Protein AF-A0A174DM44-F1 (afdb_monomer)

Solvent-accessible surface area (backbone atoms only — not comparable to full-atom values): 9188 Å² total; per-residue (Å²): 118,64,92,57,45,60,71,36,54,70,41,64,88,67,78,79,84,57,79,91,79,57,88,74,66,79,70,46,46,100,78,51,59,75,68,50,41,41,70,56,28,92,65,52,24,28,42,78,41,72,30,92,95,49,83,59,64,46,62,36,19,33,55,88,49,52,80,79,82,50,46,27,30,78,67,33,94,75,84,43,45,45,91,57,72,28,49,25,40,34,67,45,70,67,57,52,70,77,44,87,53,41,27,36,32,78,43,95,89,69,34,34,39,36,37,54,98,94,41,75,51,75,31,48,63,88,45,91,79,54,77,61,63,61,74,57,36,47,45,54,49,34,38,62,76,76,40,53,88,73,57,116

Nearest PDB structures (foldseek):
  7agh-assembly1_B  TM=4.034E-01  e=2.617E+00  Escherichia coli K-12
  7agk-assembly2_B  TM=4.997E-01  e=6.353E+00  Escherichia coli K-12
  1b8h-assembly1_B  TM=4.743E-01  e=4.931E+00  Escherichia phage RB69
  7oq4-assembly1_A  TM=4.646E-01  e=7.683E+00  Sulfolobus acidocaldarius DSM 639

Radius of gyration: 17.3 Å; Cα contacts (8 Å, |Δi|>4): 232; chains: 1; bounding box: 50×29×42 Å

Organism: Flavonifractor plautii (NCBI:txid292800)

Structure (mmCIF, N/CA/C/O backbone):
data_AF-A0A174DM44-F1
#
_entry.id   AF-A0A174DM44-F1
#
loop_
_atom_site.group_PDB
_atom_site.id
_atom_site.type_symbol
_atom_site.label_atom_id
_atom_site.label_alt_id
_atom_site.label_comp_id
_atom_site.label_asym_id
_atom_site.label_entity_id
_atom_site.label_seq_id
_atom_site.pdbx_PDB_ins_code
_atom_site.Cartn_x
_atom_site.Cartn_y
_atom_site.Cartn_z
_atom_site.occupancy
_atom_site.B_iso_or_equiv
_atom_site.auth_seq_id
_atom_site.auth_comp_id
_atom_site.auth_asym_id
_atom_site.auth_atom_id
_atom_site.pdbx_PDB_model_num
ATOM 1 N N . MET A 1 1 ? 15.397 -17.742 -8.366 1.00 65.75 1 MET A N 1
ATOM 2 C CA . MET A 1 1 ? 15.275 -16.505 -7.558 1.00 65.75 1 MET A CA 1
ATOM 3 C C . MET A 1 1 ? 16.480 -16.406 -6.637 1.00 65.75 1 MET A C 1
ATOM 5 O O . MET A 1 1 ? 16.916 -17.445 -6.156 1.00 65.75 1 MET A O 1
ATOM 9 N N . ASN A 1 2 ? 17.035 -15.209 -6.417 1.00 70.88 2 ASN A N 1
ATOM 10 C CA . ASN A 1 2 ? 18.148 -15.035 -5.474 1.00 70.88 2 ASN A CA 1
ATOM 11 C C . ASN A 1 2 ? 17.612 -15.119 -4.024 1.00 70.88 2 ASN A C 1
ATOM 13 O O . ASN A 1 2 ? 16.597 -14.473 -3.737 1.00 70.88 2 ASN A O 1
ATOM 17 N N . PRO A 1 3 ? 18.221 -15.926 -3.129 1.00 80.12 3 PRO A N 1
ATOM 18 C CA . PRO A 1 3 ? 17.781 -16.032 -1.735 1.00 80.12 3 PRO A CA 1
ATOM 19 C C . PRO A 1 3 ? 17.922 -14.708 -0.976 1.00 80.12 3 PRO A C 1
ATOM 21 O O . PRO A 1 3 ? 17.093 -14.404 -0.119 1.00 80.12 3 PRO A O 1
ATOM 24 N N . ASP A 1 4 ? 18.922 -13.905 -1.337 1.00 84.50 4 ASP A N 1
ATOM 25 C CA . ASP A 1 4 ? 19.135 -12.566 -0.811 1.00 84.50 4 ASP A CA 1
ATOM 26 C C . ASP A 1 4 ? 18.441 -11.547 -1.721 1.00 84.50 4 ASP A C 1
ATOM 28 O O . ASP A 1 4 ? 18.841 -11.333 -2.865 1.00 84.50 4 ASP A O 1
ATOM 32 N N . TYR A 1 5 ? 17.373 -10.935 -1.211 1.00 85.81 5 TYR A N 1
ATOM 33 C CA . TYR A 1 5 ? 16.621 -9.897 -1.914 1.00 85.81 5 TYR A CA 1
ATOM 34 C C . TYR A 1 5 ? 17.419 -8.583 -2.049 1.00 85.81 5 TYR A C 1
ATOM 36 O O . TYR A 1 5 ? 17.237 -7.862 -3.030 1.00 85.81 5 TYR A O 1
ATOM 44 N N . GLN A 1 6 ? 18.334 -8.283 -1.119 1.00 86.75 6 GLN A N 1
ATOM 45 C CA . GLN A 1 6 ? 19.103 -7.033 -1.116 1.00 86.75 6 GLN A CA 1
ATOM 46 C C . GLN A 1 6 ? 20.177 -7.022 -2.202 1.00 86.75 6 GLN A C 1
ATOM 48 O O . GLN A 1 6 ? 20.379 -6.008 -2.864 1.00 86.75 6 GLN A O 1
ATOM 53 N N . LYS A 1 7 ? 20.830 -8.161 -2.445 1.00 85.56 7 LYS A N 1
ATOM 54 C CA . LYS A 1 7 ? 21.895 -8.281 -3.449 1.00 85.56 7 LYS A CA 1
ATOM 55 C C . LYS A 1 7 ? 21.489 -7.860 -4.875 1.00 85.56 7 LYS A C 1
ATOM 57 O O . LYS A 1 7 ? 22.243 -7.108 -5.487 1.00 85.56 7 LYS A O 1
ATOM 62 N N . PRO A 1 8 ? 20.368 -8.327 -5.458 1.00 86.06 8 PRO A N 1
ATOM 63 C CA . PRO A 1 8 ? 19.913 -7.822 -6.746 1.00 86.06 8 PRO A CA 1
ATOM 64 C C . PRO A 1 8 ? 19.422 -6.383 -6.637 1.00 86.06 8 PRO A C 1
ATOM 66 O O . PRO A 1 8 ? 19.779 -5.586 -7.492 1.00 86.06 8 PRO A O 1
ATOM 69 N N . LEU A 1 9 ? 18.674 -6.030 -5.585 1.00 86.50 9 LEU A N 1
ATOM 70 C CA . LEU A 1 9 ? 18.163 -4.672 -5.399 1.00 86.50 9 LEU A CA 1
ATOM 71 C C . LEU A 1 9 ? 19.278 -3.614 -5.389 1.00 86.50 9 LEU A C 1
ATOM 73 O O . LEU A 1 9 ? 19.088 -2.537 -5.943 1.00 86.50 9 LEU A O 1
ATOM 77 N N . ALA A 1 10 ? 20.435 -3.928 -4.805 1.00 85.69 10 ALA A N 1
ATOM 78 C CA . ALA A 1 10 ? 21.587 -3.034 -4.735 1.00 85.69 10 ALA A CA 1
ATOM 79 C C . ALA A 1 10 ? 22.129 -2.622 -6.112 1.00 85.69 10 ALA A C 1
ATOM 81 O O . ALA A 1 10 ? 22.723 -1.563 -6.216 1.00 85.69 10 ALA A O 1
ATOM 82 N N . LYS A 1 11 ? 21.885 -3.420 -7.161 1.00 83.19 11 LYS A N 1
ATOM 83 C CA . LYS A 1 11 ? 22.285 -3.102 -8.541 1.00 83.19 11 LYS A CA 1
ATOM 84 C C . LYS A 1 11 ? 21.327 -2.121 -9.229 1.00 83.19 11 LYS A C 1
ATOM 86 O O . LYS A 1 11 ? 21.538 -1.736 -10.379 1.00 83.19 11 LYS A O 1
ATOM 91 N N . ARG A 1 12 ? 20.196 -1.789 -8.597 1.00 82.44 12 ARG A N 1
ATOM 92 C CA . ARG A 1 12 ? 19.155 -0.974 -9.223 1.00 82.44 12 ARG A CA 1
ATOM 93 C C . ARG A 1 12 ? 19.627 0.469 -9.371 1.00 82.44 12 ARG A C 1
ATOM 95 O O . ARG A 1 12 ? 19.890 1.140 -8.382 1.00 82.44 12 ARG A O 1
ATOM 102 N N . GLY A 1 13 ? 19.619 0.958 -10.609 1.00 77.00 13 GLY A N 1
ATOM 103 C CA . GLY A 1 13 ? 20.051 2.318 -10.929 1.00 77.00 13 GLY A CA 1
ATOM 104 C C . GLY A 1 13 ? 21.565 2.463 -11.097 1.00 77.00 13 GLY A C 1
ATOM 105 O O . GLY A 1 13 ? 22.017 3.564 -11.402 1.00 77.00 13 GLY A O 1
ATOM 106 N N . ASP A 1 14 ? 22.335 1.376 -10.971 1.00 78.75 14 ASP A N 1
ATOM 107 C CA . ASP A 1 14 ? 23.770 1.393 -11.247 1.00 78.75 14 ASP A CA 1
ATOM 108 C C . ASP A 1 14 ? 24.020 1.494 -12.755 1.00 78.75 14 ASP A C 1
ATOM 110 O O . ASP A 1 14 ? 23.756 0.574 -13.538 1.00 78.75 14 ASP A O 1
ATOM 114 N N . VAL A 1 15 ? 24.559 2.638 -13.175 1.00 73.88 15 VAL A N 1
ATOM 115 C CA . VAL A 1 15 ? 24.949 2.882 -14.564 1.00 73.88 15 VAL A CA 1
ATOM 116 C C . VAL A 1 15 ? 26.414 2.493 -14.746 1.00 73.88 15 VAL A C 1
ATOM 118 O O . VAL A 1 15 ? 27.327 3.238 -14.403 1.00 73.88 15 VAL A O 1
ATOM 121 N N . CYS A 1 16 ? 26.640 1.315 -15.322 1.00 71.69 16 CYS A N 1
ATOM 122 C CA . CYS A 1 16 ? 27.958 0.881 -15.780 1.00 71.69 16 CYS A CA 1
ATOM 123 C C . CYS A 1 16 ? 28.315 1.578 -17.102 1.00 71.69 16 CYS A C 1
ATOM 125 O O . CYS A 1 16 ? 27.672 1.321 -18.125 1.00 71.69 16 CYS A O 1
ATOM 127 N N . THR A 1 17 ? 29.322 2.454 -17.076 1.00 74.12 17 THR A N 1
ATOM 128 C CA . THR A 1 17 ? 29.815 3.208 -18.245 1.00 74.12 17 THR A CA 1
ATOM 129 C C . THR A 1 17 ? 30.868 2.457 -19.061 1.00 74.12 17 THR A C 1
ATOM 131 O O . THR A 1 17 ? 31.135 2.837 -20.199 1.00 74.12 17 THR A O 1
ATOM 134 N N . ASP A 1 18 ? 31.441 1.383 -18.515 1.00 72.88 18 ASP A N 1
ATOM 135 C CA . ASP A 1 18 ? 32.404 0.524 -19.199 1.00 72.88 18 ASP A CA 1
ATOM 136 C C . ASP A 1 18 ? 31.710 -0.713 -19.789 1.00 72.88 18 ASP A C 1
ATOM 138 O O . ASP A 1 18 ? 31.338 -1.657 -19.092 1.00 72.88 18 ASP A O 1
ATOM 142 N N . CYS A 1 19 ? 31.516 -0.706 -21.107 1.00 62.91 19 CYS A N 1
ATOM 143 C CA . CYS A 1 19 ? 30.836 -1.786 -21.817 1.00 62.91 19 CYS A CA 1
ATOM 144 C C . CYS A 1 19 ? 31.618 -3.112 -21.825 1.00 62.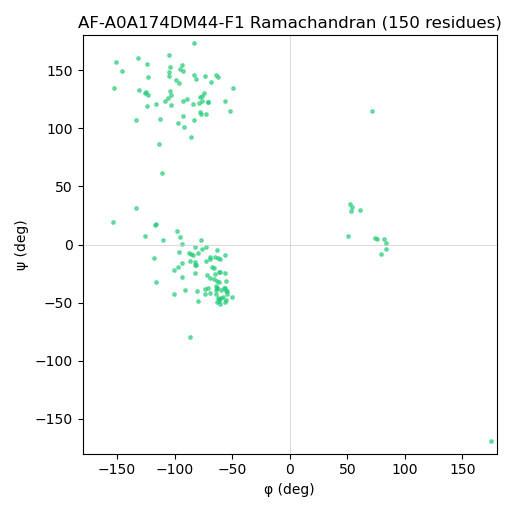91 19 CYS A C 1
ATOM 146 O O . CYS A 1 19 ? 31.001 -4.147 -22.063 1.00 62.91 19 CYS A O 1
ATOM 148 N N . ALA A 1 20 ? 32.935 -3.105 -21.580 1.00 67.38 20 ALA A N 1
ATOM 149 C CA . ALA A 1 20 ? 33.779 -4.298 -21.693 1.00 67.38 20 ALA A CA 1
ATOM 150 C C . ALA A 1 20 ? 33.726 -5.218 -20.459 1.00 67.38 20 ALA A C 1
ATOM 152 O O . ALA A 1 20 ? 34.098 -6.384 -20.553 1.00 67.38 20 ALA A O 1
ATOM 153 N N . SER A 1 21 ? 33.259 -4.718 -19.310 1.00 67.25 21 SER A N 1
ATOM 154 C CA . SER A 1 21 ? 33.246 -5.440 -18.026 1.00 67.25 21 SER A CA 1
ATOM 155 C C . SER A 1 21 ? 31.842 -5.837 -17.541 1.00 67.25 21 SER A C 1
ATOM 157 O O . SER A 1 21 ? 31.685 -6.405 -16.459 1.00 67.25 21 SER A O 1
ATOM 159 N N . CYS A 1 22 ? 30.802 -5.570 -18.337 1.00 57.56 22 CYS A N 1
ATOM 160 C CA . CYS A 1 22 ? 29.405 -5.640 -17.909 1.00 57.56 22 CYS A CA 1
ATOM 161 C C . CYS A 1 22 ? 28.628 -6.793 -18.562 1.00 57.56 22 CYS A C 1
ATOM 163 O O . CYS A 1 22 ? 27.632 -6.574 -19.246 1.00 57.56 22 CYS A O 1
ATOM 165 N N . GLU A 1 23 ? 29.064 -8.032 -18.317 1.00 55.38 23 GLU A N 1
ATOM 166 C CA . GLU A 1 23 ? 28.413 -9.222 -18.891 1.00 55.38 23 GLU A CA 1
ATOM 167 C C . GLU A 1 23 ? 27.165 -9.703 -18.113 1.00 55.38 23 GLU A C 1
ATOM 169 O O . GLU A 1 23 ? 26.353 -10.424 -18.680 1.00 55.38 23 GLU A O 1
ATOM 174 N N . ASP A 1 24 ? 26.928 -9.260 -16.864 1.00 60.88 24 ASP A N 1
ATOM 175 C CA . ASP A 1 24 ? 25.753 -9.704 -16.068 1.00 60.88 24 ASP A CA 1
ATOM 176 C C . ASP A 1 24 ? 25.276 -8.688 -14.991 1.00 60.88 24 ASP A C 1
ATOM 178 O O . ASP A 1 24 ? 24.613 -9.008 -13.997 1.00 60.88 24 ASP A O 1
ATOM 182 N N . SER A 1 25 ? 25.663 -7.414 -15.122 1.00 59.72 25 SER A N 1
ATOM 183 C CA . SER A 1 25 ? 25.511 -6.410 -14.052 1.00 59.72 25 SER A CA 1
ATOM 184 C C . SER A 1 25 ? 24.125 -5.763 -13.962 1.00 59.72 25 SER A C 1
ATOM 186 O O . SER A 1 25 ? 23.795 -5.204 -12.921 1.00 59.72 25 SER A O 1
ATOM 188 N N . ARG A 1 26 ? 23.298 -5.850 -15.013 1.00 63.34 26 ARG A N 1
ATOM 189 C CA . ARG A 1 26 ? 22.065 -5.044 -15.135 1.00 63.34 26 ARG A CA 1
ATOM 190 C C . ARG A 1 26 ? 20.772 -5.774 -14.772 1.00 63.34 26 ARG A C 1
ATOM 192 O O . ARG A 1 26 ? 19.771 -5.129 -14.477 1.00 63.34 26 ARG A O 1
ATOM 199 N N . CYS A 1 27 ? 20.754 -7.106 -14.813 1.00 69.31 27 CYS A N 1
ATOM 200 C CA . CYS A 1 27 ? 19.545 -7.866 -14.509 1.00 69.31 27 CYS A CA 1
ATOM 201 C C . CYS A 1 27 ? 19.341 -7.955 -12.986 1.00 69.31 27 CYS A C 1
ATOM 203 O O . CYS A 1 27 ? 20.173 -8.514 -12.270 1.00 69.31 27 CYS A O 1
ATOM 205 N N . LEU A 1 28 ? 18.198 -7.474 -12.482 1.00 66.81 28 LEU A N 1
ATOM 206 C CA . LEU A 1 28 ? 17.771 -7.681 -11.084 1.00 66.81 28 LEU A CA 1
ATOM 207 C C . LEU A 1 28 ? 17.301 -9.132 -10.823 1.00 66.81 28 LEU A C 1
ATOM 209 O O . LEU A 1 28 ? 16.945 -9.503 -9.702 1.00 66.81 28 LEU A O 1
ATOM 213 N N . GLY A 1 29 ? 17.307 -9.968 -11.867 1.00 63.88 29 GLY A N 1
ATOM 214 C CA . GLY A 1 29 ? 16.660 -11.270 -11.915 1.00 63.88 29 GLY A CA 1
ATOM 215 C C . GLY A 1 29 ? 15.146 -11.091 -11.980 1.00 63.88 29 GLY A C 1
ATOM 216 O O . GLY A 1 29 ? 14.545 -10.640 -11.008 1.00 63.88 29 GLY A O 1
ATOM 217 N N . CYS A 1 30 ? 14.525 -11.496 -13.092 1.00 59.38 30 CYS A N 1
ATOM 218 C CA . CYS A 1 30 ? 13.125 -11.195 -13.438 1.00 59.38 30 CYS A CA 1
ATOM 219 C C . CYS A 1 30 ? 12.064 -11.618 -12.400 1.00 59.38 30 CYS A C 1
ATOM 221 O O . CYS A 1 30 ? 10.906 -11.249 -12.533 1.00 59.38 30 CYS A O 1
ATOM 223 N N . ALA A 1 31 ? 12.440 -12.371 -11.362 1.00 64.50 31 ALA A N 1
ATOM 224 C CA . ALA A 1 31 ? 11.544 -12.823 -10.303 1.00 64.50 31 ALA A CA 1
ATOM 225 C C . ALA A 1 31 ? 12.016 -12.465 -8.875 1.00 64.50 31 ALA A C 1
ATOM 227 O O . ALA A 1 31 ? 11.429 -12.950 -7.913 1.00 64.50 31 ALA A O 1
ATOM 228 N N . THR A 1 32 ? 13.084 -11.670 -8.696 1.00 75.69 32 THR A N 1
ATOM 229 C CA . THR A 1 32 ? 13.580 -11.331 -7.342 1.00 75.69 32 THR A CA 1
ATOM 230 C C . THR A 1 32 ? 13.136 -9.950 -6.864 1.00 75.69 32 THR A C 1
ATOM 232 O O . THR A 1 32 ? 12.730 -9.815 -5.713 1.00 75.69 32 THR A O 1
ATOM 235 N N . VAL A 1 33 ? 13.178 -8.938 -7.734 1.00 84.00 33 VAL A N 1
ATOM 236 C CA . VAL A 1 33 ? 12.756 -7.566 -7.419 1.00 84.00 33 VAL A CA 1
ATOM 237 C C . VAL A 1 33 ? 11.884 -7.075 -8.569 1.00 84.00 33 VAL A C 1
ATOM 239 O O . VAL A 1 33 ? 12.395 -6.846 -9.658 1.00 84.00 33 VAL A O 1
ATOM 242 N N . CYS A 1 34 ? 10.570 -6.964 -8.349 1.00 88.19 34 CYS A N 1
ATOM 243 C CA . CYS A 1 34 ? 9.675 -6.341 -9.328 1.00 88.19 34 CYS A CA 1
ATOM 244 C C . CYS A 1 34 ? 9.638 -4.828 -9.102 1.00 88.19 34 CYS A C 1
ATOM 246 O O . CYS A 1 34 ? 10.323 -4.101 -9.801 1.00 88.19 34 CYS A O 1
ATOM 248 N N . GLU A 1 35 ? 8.868 -4.355 -8.115 1.00 92.31 35 GLU A N 1
ATOM 249 C CA . GLU A 1 35 ? 8.728 -2.931 -7.746 1.00 92.31 35 GLU A CA 1
ATOM 250 C C . GLU A 1 35 ? 8.412 -1.945 -8.881 1.00 92.31 35 GLU A C 1
ATOM 252 O O . GLU A 1 35 ? 8.314 -0.746 -8.628 1.00 92.31 35 GLU A O 1
ATOM 257 N N . THR A 1 36 ? 8.137 -2.424 -10.094 1.00 93.50 36 THR A N 1
ATOM 258 C CA . THR A 1 36 ? 7.895 -1.599 -11.279 1.00 93.50 36 THR A CA 1
ATOM 259 C C . THR A 1 36 ? 6.785 -0.586 -11.037 1.00 93.50 36 THR A C 1
ATOM 261 O O . THR A 1 36 ? 6.921 0.579 -11.392 1.00 93.50 36 THR A O 1
ATOM 264 N N . CYS A 1 37 ? 5.717 -0.978 -10.335 1.00 96.50 37 CYS A N 1
ATOM 265 C CA . CYS A 1 37 ? 4.607 -0.088 -9.998 1.00 96.50 37 CYS A CA 1
ATOM 266 C C . CYS A 1 37 ? 5.004 1.114 -9.126 1.00 96.50 37 CYS A C 1
ATOM 268 O O . CYS A 1 37 ? 4.296 2.119 -9.149 1.00 96.50 37 CYS A O 1
ATOM 270 N N . THR A 1 38 ? 6.102 1.011 -8.370 1.00 96.25 38 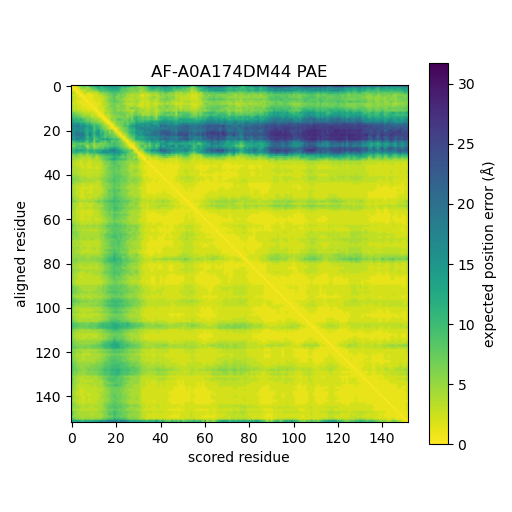THR A N 1
ATOM 271 C CA . THR A 1 38 ? 6.668 2.100 -7.553 1.00 96.25 38 THR A CA 1
ATOM 272 C C . THR A 1 38 ? 7.543 3.045 -8.378 1.00 96.25 38 THR A C 1
ATOM 274 O O . THR A 1 38 ? 7.683 4.213 -8.033 1.00 96.25 38 THR A O 1
ATOM 277 N N . GLU A 1 39 ? 8.087 2.560 -9.495 1.00 93.88 39 GLU A N 1
ATOM 278 C CA . GLU A 1 39 ? 9.004 3.305 -10.363 1.00 93.88 39 GLU A CA 1
ATOM 279 C C . GLU A 1 39 ? 8.259 4.060 -11.466 1.00 93.88 39 GLU A C 1
ATOM 281 O O . GLU A 1 39 ? 8.588 5.200 -11.774 1.00 93.88 39 GLU A O 1
ATOM 286 N N . VAL A 1 40 ? 7.217 3.448 -12.034 1.00 96.50 40 VAL A N 1
ATOM 287 C CA . VAL A 1 40 ? 6.436 4.037 -13.137 1.00 96.50 40 VAL A CA 1
ATOM 288 C C . VAL A 1 40 ? 5.320 4.971 -12.663 1.00 96.50 40 VAL A C 1
ATOM 290 O O . VAL A 1 40 ? 4.650 5.599 -13.485 1.00 96.50 40 VAL A O 1
ATOM 293 N N . CYS A 1 41 ? 5.059 5.028 -11.352 1.00 97.81 41 CYS A N 1
ATOM 294 C CA . CYS A 1 41 ? 3.994 5.855 -10.800 1.00 97.81 41 CYS A CA 1
ATOM 295 C C . CYS A 1 41 ? 4.436 7.327 -10.745 1.00 97.81 41 CYS A C 1
ATOM 297 O O . CYS A 1 41 ? 5.302 7.661 -9.933 1.00 97.81 41 CYS A O 1
ATOM 299 N N . PRO A 1 42 ? 3.813 8.229 -11.528 1.00 97.38 42 PRO A N 1
ATOM 300 C CA . PRO A 1 42 ? 4.214 9.635 -11.557 1.00 97.38 42 PRO A CA 1
ATOM 301 C C . PRO A 1 42 ? 3.957 10.343 -10.220 1.00 97.38 42 PRO A C 1
ATOM 303 O O . PRO A 1 42 ? 4.721 11.224 -9.837 1.00 97.38 42 PRO A O 1
ATOM 306 N N . ASN A 1 43 ? 2.937 9.908 -9.475 1.00 97.31 43 ASN A N 1
ATOM 307 C CA . ASN A 1 43 ? 2.568 10.491 -8.185 1.00 97.31 43 ASN A CA 1
ATOM 308 C C . ASN A 1 43 ? 3.213 9.777 -6.987 1.00 97.31 43 ASN A C 1
ATOM 310 O O . ASN A 1 43 ? 2.935 10.136 -5.850 1.00 97.31 43 ASN A O 1
ATOM 314 N N . ARG A 1 44 ? 4.035 8.738 -7.215 1.00 96.75 44 ARG A N 1
ATOM 315 C CA . ARG A 1 44 ? 4.605 7.879 -6.156 1.00 96.75 44 ARG A CA 1
ATOM 316 C C . ARG A 1 44 ? 3.558 7.265 -5.206 1.00 96.75 44 ARG A C 1
ATOM 318 O O . ARG A 1 44 ? 3.849 7.008 -4.045 1.00 96.75 44 ARG A O 1
ATOM 325 N N . ALA A 1 45 ? 2.363 6.975 -5.719 1.00 98.19 45 ALA A N 1
ATOM 326 C CA . ALA A 1 45 ? 1.257 6.380 -4.967 1.00 98.19 45 ALA A CA 1
ATOM 327 C C . ALA A 1 45 ? 1.450 4.888 -4.635 1.00 98.19 45 ALA A C 1
ATOM 329 O O . ALA A 1 45 ? 0.723 4.349 -3.814 1.00 98.19 45 ALA A O 1
ATOM 330 N N . ASN A 1 46 ? 2.404 4.187 -5.258 1.00 98.38 46 ASN A N 1
ATOM 331 C CA . ASN A 1 46 ? 2.789 2.837 -4.836 1.00 98.38 46 ASN A CA 1
ATOM 332 C C . ASN A 1 46 ? 4.138 2.904 -4.124 1.00 98.38 46 ASN A C 1
ATOM 334 O O . ASN A 1 46 ? 5.111 3.383 -4.710 1.00 98.38 46 ASN A O 1
ATOM 338 N N . VAL A 1 47 ? 4.216 2.377 -2.904 1.00 98.12 47 VAL A N 1
ATOM 339 C CA . VAL A 1 47 ? 5.400 2.515 -2.047 1.00 98.12 47 VAL A CA 1
ATOM 340 C C . VAL A 1 47 ? 5.897 1.150 -1.587 1.00 98.12 47 VAL A C 1
ATOM 342 O O . VAL A 1 47 ? 5.126 0.333 -1.090 1.00 98.12 47 VAL A O 1
ATOM 345 N N . ALA A 1 48 ? 7.202 0.910 -1.740 1.00 97.62 48 ALA A N 1
ATOM 346 C CA . ALA A 1 48 ? 7.876 -0.272 -1.212 1.00 97.62 48 ALA A CA 1
ATOM 347 C C . ALA A 1 48 ? 8.248 -0.066 0.269 1.00 97.62 48 ALA A C 1
ATOM 349 O O . ALA A 1 48 ? 9.191 0.658 0.597 1.00 97.62 48 ALA A O 1
ATOM 350 N N . VAL A 1 49 ? 7.519 -0.738 1.152 1.00 97.94 49 VAL A N 1
ATOM 351 C CA . VAL A 1 49 ? 7.653 -0.709 2.609 1.00 97.94 49 VAL A CA 1
ATOM 352 C C . VAL A 1 49 ? 8.570 -1.839 3.066 1.00 97.94 49 VAL A C 1
ATOM 354 O O . VAL A 1 49 ? 8.325 -3.020 2.794 1.00 97.94 49 VAL A O 1
ATOM 357 N N . TRP A 1 50 ? 9.639 -1.494 3.779 1.00 97.12 50 TRP A N 1
ATOM 358 C CA . TRP A 1 50 ? 10.422 -2.483 4.508 1.00 97.12 50 TRP A CA 1
ATOM 359 C C . TRP A 1 50 ? 9.680 -2.882 5.781 1.00 97.12 50 TRP A C 1
ATOM 361 O O . TRP A 1 50 ? 9.340 -2.034 6.600 1.00 97.12 50 TRP A O 1
ATOM 371 N N . VAL A 1 51 ? 9.431 -4.182 5.934 1.00 97.06 51 VAL A N 1
ATOM 372 C CA . VAL A 1 51 ? 8.771 -4.745 7.112 1.00 97.06 51 VAL A CA 1
ATOM 373 C C . VAL A 1 51 ? 9.771 -5.661 7.813 1.00 97.06 51 VAL A C 1
ATOM 375 O O . VAL A 1 51 ? 10.235 -6.623 7.184 1.00 97.06 51 VAL A O 1
ATOM 378 N N . PRO A 1 52 ? 10.113 -5.408 9.092 1.00 93.12 52 PRO A N 1
ATOM 379 C CA .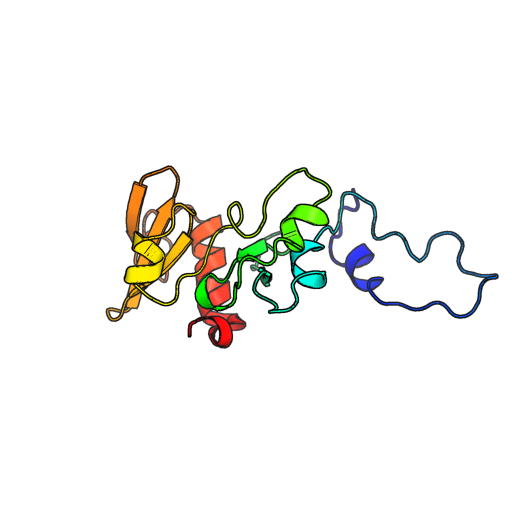 PRO A 1 52 ? 11.011 -6.274 9.843 1.00 93.12 52 PRO A CA 1
ATOM 380 C C . PRO A 1 52 ? 10.580 -7.735 9.729 1.00 93.12 52 PRO A C 1
ATOM 382 O O . PRO A 1 52 ? 9.399 -8.039 9.877 1.00 93.12 52 PRO A O 1
ATOM 385 N N . GLY A 1 53 ? 11.525 -8.644 9.480 1.00 91.50 53 GLY A N 1
ATOM 386 C CA . GLY A 1 53 ? 11.286 -10.089 9.378 1.00 91.50 53 GLY A CA 1
ATOM 387 C C . GLY A 1 53 ? 10.584 -10.573 8.103 1.00 91.50 53 GLY A C 1
ATOM 388 O O . GLY A 1 53 ? 10.307 -11.765 7.998 1.00 91.50 53 GLY A O 1
ATOM 389 N N . MET A 1 54 ? 10.332 -9.700 7.123 1.00 92.25 54 MET A N 1
ATOM 390 C CA . MET A 1 54 ? 9.929 -10.116 5.778 1.00 92.25 54 MET A CA 1
ATOM 391 C C . MET A 1 54 ? 11.136 -10.181 4.840 1.00 92.25 54 MET A C 1
ATOM 393 O O . MET A 1 54 ? 11.998 -9.305 4.850 1.00 92.25 54 MET A O 1
ATOM 397 N N . ARG A 1 55 ? 11.185 -11.218 3.992 1.00 89.62 55 ARG A N 1
ATOM 398 C CA . ARG A 1 55 ? 12.290 -11.417 3.032 1.00 89.62 55 ARG A CA 1
ATOM 399 C C . ARG A 1 55 ? 12.386 -10.291 1.999 1.00 89.62 55 ARG A C 1
ATOM 401 O O . ARG A 1 55 ? 13.480 -9.925 1.589 1.00 89.62 55 ARG A O 1
ATOM 408 N N . GLN A 1 56 ? 11.240 -9.789 1.551 1.00 91.50 56 GLN A N 1
ATOM 409 C CA . GLN A 1 56 ? 11.118 -8.752 0.529 1.00 91.50 56 GLN A CA 1
ATOM 410 C C . GLN A 1 56 ? 10.317 -7.578 1.081 1.00 91.50 56 GLN A C 1
ATOM 412 O O . GLN A 1 56 ? 9.500 -7.754 1.990 1.00 91.50 56 GLN A O 1
ATOM 417 N N . ARG A 1 57 ? 10.526 -6.390 0.511 1.00 94.75 57 ARG A N 1
ATOM 418 C CA . ARG A 1 57 ? 9.655 -5.245 0.786 1.00 94.75 57 ARG A CA 1
ATOM 419 C C . ARG A 1 57 ? 8.236 -5.545 0.314 1.00 94.75 57 ARG A C 1
ATOM 421 O O . ARG A 1 57 ? 8.042 -6.220 -0.698 1.00 94.75 57 ARG A O 1
ATOM 428 N N . GLN A 1 58 ? 7.263 -5.057 1.066 1.00 96.38 58 GLN A N 1
ATOM 429 C CA . GLN A 1 58 ? 5.855 -5.131 0.696 1.00 96.38 58 GLN A CA 1
ATOM 430 C C . GLN A 1 58 ? 5.474 -3.863 -0.051 1.00 96.38 58 GLN A C 1
ATOM 432 O O . GLN A 1 58 ? 6.049 -2.811 0.198 1.00 96.38 58 GLN A O 1
ATOM 437 N N . ILE A 1 59 ? 4.526 -3.950 -0.975 1.00 97.50 59 ILE A N 1
ATOM 438 C CA . ILE A 1 59 ? 4.073 -2.780 -1.725 1.00 97.50 59 ILE A CA 1
ATOM 439 C C . ILE A 1 59 ? 2.681 -2.421 -1.237 1.00 97.50 59 ILE A C 1
ATOM 441 O O . ILE A 1 59 ? 1.783 -3.260 -1.323 1.00 97.50 59 ILE A O 1
ATOM 445 N N . ILE A 1 60 ? 2.524 -1.185 -0.774 1.00 98.44 60 ILE A N 1
ATOM 446 C CA . ILE A 1 60 ? 1.214 -0.591 -0.510 1.00 98.44 60 ILE A CA 1
ATOM 447 C C . ILE A 1 60 ? 0.855 0.395 -1.615 1.00 98.44 60 ILE A C 1
ATOM 449 O O . ILE A 1 60 ? 1.740 0.980 -2.249 1.00 98.44 60 ILE A O 1
ATOM 453 N N . HIS A 1 61 ? -0.441 0.572 -1.818 1.00 98.75 61 HIS A N 1
ATOM 454 C CA . HIS A 1 61 ? -1.006 1.666 -2.592 1.00 98.75 61 HIS A CA 1
ATOM 455 C C . HIS A 1 61 ? -1.485 2.769 -1.639 1.00 98.75 61 HIS A C 1
ATOM 457 O O . HIS A 1 61 ? -2.006 2.446 -0.580 1.00 98.75 61 HIS A O 1
ATOM 463 N N . VAL A 1 62 ? -1.308 4.044 -1.973 1.00 98.62 62 VAL A N 1
ATOM 464 C CA . VAL A 1 62 ? -1.838 5.185 -1.213 1.00 98.62 62 VAL A CA 1
ATOM 465 C C . VAL A 1 62 ? -2.887 5.864 -2.077 1.00 98.62 62 VAL A C 1
ATOM 467 O O . VAL A 1 62 ? -2.546 6.499 -3.078 1.00 98.62 62 VAL A O 1
ATOM 470 N N . ASP A 1 63 ? -4.149 5.695 -1.694 1.00 98.31 63 ASP A N 1
ATOM 471 C CA . ASP A 1 63 ? -5.308 6.057 -2.515 1.00 98.31 63 ASP A CA 1
ATOM 472 C C . ASP A 1 63 ? -5.327 7.558 -2.835 1.00 98.31 63 ASP A C 1
ATOM 474 O O . ASP A 1 63 ? -5.279 7.947 -4.000 1.00 98.31 63 ASP A O 1
ATOM 478 N N . GLY A 1 64 ? -5.195 8.402 -1.806 1.00 97.00 64 GLY A N 1
ATOM 479 C CA . GLY A 1 64 ? -5.206 9.862 -1.949 1.00 97.00 64 GLY A CA 1
ATOM 480 C C . GLY A 1 64 ? -4.035 10.460 -2.746 1.00 97.00 64 GLY A C 1
ATOM 481 O O . GLY A 1 64 ? -4.068 11.635 -3.108 1.00 97.00 64 GLY A O 1
ATOM 482 N N . MET A 1 65 ? -3.001 9.671 -3.065 1.00 97.56 65 MET A N 1
ATOM 483 C CA . MET A 1 65 ? -1.914 10.084 -3.967 1.00 97.56 65 MET A CA 1
ATOM 484 C C . MET A 1 65 ? -2.165 9.655 -5.422 1.00 97.56 65 MET A C 1
ATOM 486 O O . MET A 1 65 ? -1.487 10.126 -6.343 1.00 97.56 65 MET A O 1
ATOM 490 N N . CYS A 1 66 ? -3.086 8.725 -5.666 1.00 97.94 66 CYS A N 1
ATOM 491 C CA . CYS A 1 66 ? -3.348 8.191 -6.992 1.00 97.94 66 CYS A CA 1
ATOM 492 C C . CYS A 1 66 ? -4.251 9.119 -7.811 1.00 97.94 66 CYS A C 1
ATOM 494 O O . CYS A 1 66 ? -5.194 9.708 -7.308 1.00 97.94 66 CYS A O 1
ATOM 496 N N . ASN A 1 67 ? -3.981 9.215 -9.112 1.00 96.69 67 ASN A N 1
ATOM 497 C CA . ASN A 1 67 ? -4.867 9.862 -10.085 1.00 96.69 67 ASN A CA 1
ATOM 498 C C . ASN A 1 67 ? -5.383 8.880 -11.146 1.00 96.69 67 ASN A C 1
ATOM 500 O O . ASN A 1 67 ? -5.764 9.293 -12.238 1.00 96.69 67 ASN A O 1
ATOM 504 N N . GLU A 1 68 ? -5.270 7.579 -10.871 1.00 96.50 68 GLU A N 1
ATOM 505 C CA . GLU A 1 68 ? -5.679 6.497 -11.768 1.00 96.50 68 GLU A CA 1
ATOM 506 C C . GLU A 1 68 ? -5.088 6.568 -13.191 1.00 96.50 68 GLU A C 1
ATOM 508 O O . GLU A 1 68 ? -5.652 6.031 -14.140 1.00 96.50 68 GLU A O 1
ATOM 513 N N . CYS A 1 69 ? -3.893 7.152 -13.366 1.00 97.94 69 CYS A N 1
ATOM 514 C CA . CYS A 1 69 ? -3.245 7.259 -14.685 1.00 97.94 69 CYS A CA 1
ATOM 515 C C . CYS A 1 69 ? -2.946 5.915 -15.380 1.00 97.94 69 CYS A C 1
ATOM 517 O O . CYS A 1 69 ? -2.574 5.896 -16.550 1.00 97.94 69 CYS A O 1
ATOM 519 N N . GLY A 1 70 ? -3.046 4.787 -14.671 1.00 97.25 70 GLY A N 1
ATOM 520 C CA . GLY A 1 70 ? -2.922 3.451 -15.253 1.00 97.25 70 GLY A CA 1
ATOM 521 C C . GLY A 1 70 ? -1.494 2.970 -15.526 1.00 97.25 70 GLY A C 1
ATOM 522 O O . GLY A 1 70 ? -1.323 1.781 -15.780 1.00 97.25 70 GLY A O 1
ATOM 523 N N . ASN A 1 71 ? -0.458 3.808 -15.383 1.00 98.06 71 ASN A N 1
ATOM 524 C CA . ASN A 1 71 ? 0.938 3.407 -15.637 1.00 98.06 71 ASN A CA 1
ATOM 525 C C . ASN A 1 71 ? 1.327 2.115 -14.911 1.00 98.06 71 ASN A C 1
ATOM 527 O O . ASN A 1 71 ? 1.925 1.214 -15.494 1.00 98.06 71 ASN A O 1
ATOM 531 N N . CYS A 1 72 ? 0.969 2.003 -13.631 1.00 97.75 72 CYS A N 1
ATOM 532 C CA . CYS A 1 72 ? 1.319 0.821 -12.854 1.00 97.75 72 CYS A CA 1
ATOM 533 C C . CYS A 1 72 ? 0.649 -0.464 -13.361 1.00 97.75 72 CYS A C 1
ATOM 535 O O . CYS A 1 72 ? 1.223 -1.525 -13.151 1.00 97.75 72 CYS A O 1
ATOM 537 N N . ALA A 1 73 ? -0.505 -0.381 -14.033 1.00 97.69 73 ALA A N 1
ATOM 538 C CA . ALA A 1 73 ? -1.128 -1.524 -14.696 1.00 97.69 73 ALA A CA 1
ATOM 539 C C . ALA A 1 73 ? -0.468 -1.808 -16.050 1.00 97.69 73 ALA A C 1
ATOM 541 O O . ALA A 1 73 ? -0.052 -2.933 -16.298 1.00 97.69 73 ALA A O 1
ATOM 542 N N . THR A 1 74 ? -0.284 -0.781 -16.885 1.00 97.69 74 THR A N 1
ATOM 543 C CA . THR A 1 74 ? 0.328 -0.908 -18.219 1.00 97.69 74 THR A CA 1
ATOM 544 C C . THR A 1 74 ? 1.709 -1.560 -18.180 1.00 97.69 74 THR A C 1
ATOM 546 O O . THR A 1 74 ? 2.034 -2.372 -19.040 1.00 97.69 74 THR A O 1
ATOM 549 N N . PHE A 1 75 ? 2.525 -1.217 -17.182 1.00 95.06 75 PHE A N 1
ATOM 550 C CA . PHE A 1 75 ? 3.876 -1.761 -17.029 1.00 95.06 75 PHE A CA 1
ATOM 551 C C . PHE A 1 75 ? 3.946 -2.967 -16.081 1.00 95.06 75 PHE A C 1
ATOM 553 O O . PHE A 1 75 ? 5.046 -3.418 -15.761 1.00 95.06 75 PHE A O 1
ATOM 560 N N . CYS A 1 76 ? 2.814 -3.487 -15.592 1.00 94.50 76 CYS A N 1
ATOM 561 C CA . CYS A 1 76 ? 2.837 -4.636 -14.695 1.00 94.50 76 CYS A CA 1
ATOM 562 C C . CYS A 1 76 ? 3.239 -5.906 -15.466 1.00 94.50 76 CYS A C 1
ATOM 564 O O . CYS A 1 76 ? 2.532 -6.303 -16.390 1.00 94.50 76 CYS A O 1
ATOM 566 N N . PRO A 1 77 ? 4.313 -6.614 -15.069 1.00 90.75 77 PRO A N 1
ATOM 567 C CA . PRO A 1 77 ? 4.715 -7.856 -15.733 1.00 90.75 77 PRO A CA 1
ATOM 568 C C . PRO A 1 77 ? 3.829 -9.059 -15.363 1.00 90.75 77 PRO A C 1
ATOM 570 O O . PRO A 1 77 ? 4.044 -10.153 -15.876 1.00 90.75 77 PRO A O 1
ATOM 573 N N . TYR A 1 78 ? 2.870 -8.876 -14.448 1.00 90.12 78 TYR A N 1
ATOM 574 C CA . TYR A 1 78 ? 2.022 -9.935 -13.889 1.00 90.12 78 TYR A CA 1
ATOM 575 C C . TYR A 1 78 ? 0.535 -9.772 -14.234 1.00 90.12 78 TYR A C 1
ATOM 577 O O . TYR A 1 78 ? -0.295 -10.355 -13.545 1.00 90.12 78 TYR A O 1
ATOM 585 N N . ASP A 1 79 ? 0.201 -8.959 -15.243 1.00 90.12 79 ASP A N 1
ATOM 586 C CA . ASP A 1 79 ? -1.188 -8.671 -15.651 1.00 90.12 79 ASP A CA 1
ATOM 587 C C . ASP A 1 79 ? -2.087 -8.212 -14.483 1.00 90.12 79 ASP A C 1
ATOM 589 O O . ASP A 1 79 ? -3.263 -8.546 -14.378 1.00 90.12 79 ASP A O 1
ATOM 593 N N . SER A 1 80 ? -1.497 -7.461 -13.548 1.00 93.81 80 SER A N 1
ATOM 594 C CA . SER A 1 80 ? -2.193 -6.900 -12.389 1.00 93.81 80 SER A CA 1
ATOM 595 C C . SER A 1 80 ? -2.422 -5.400 -12.573 1.00 93.81 80 SER A C 1
ATOM 597 O O . SER A 1 80 ? -1.738 -4.734 -13.351 1.00 93.81 80 SER A O 1
ATOM 599 N N . ARG A 1 81 ? -3.332 -4.835 -11.782 1.00 97.25 81 ARG A N 1
ATOM 600 C CA . ARG A 1 81 ? -3.620 -3.403 -11.667 1.00 97.25 81 ARG A CA 1
ATOM 601 C C . ARG A 1 81 ? -3.214 -2.926 -10.271 1.00 97.25 81 ARG A C 1
ATOM 603 O O . ARG A 1 81 ? -4.047 -2.891 -9.376 1.00 97.25 81 ARG A O 1
ATOM 610 N N . PRO A 1 82 ? -1.946 -2.542 -10.030 1.00 97.38 82 PRO A N 1
ATOM 611 C CA . PRO A 1 82 ? -1.461 -2.246 -8.681 1.00 97.38 82 PRO A CA 1
ATOM 612 C C . PRO A 1 82 ? -2.258 -1.188 -7.906 1.00 97.38 82 PRO A C 1
ATOM 614 O O . PRO A 1 82 ? -2.372 -1.317 -6.697 1.00 97.38 82 PRO A O 1
ATOM 617 N N . TYR A 1 83 ? -2.841 -0.197 -8.586 1.00 97.19 83 TYR A N 1
ATOM 618 C CA . TYR A 1 83 ? -3.716 0.808 -7.965 1.00 97.19 83 TYR A CA 1
ATOM 619 C C . TYR A 1 83 ? -5.074 0.259 -7.474 1.00 97.19 83 TYR A C 1
ATOM 621 O O . TYR A 1 83 ? -5.792 0.949 -6.765 1.00 97.19 83 TYR A O 1
ATOM 629 N N . GLN A 1 84 ? -5.435 -0.973 -7.840 1.00 96.88 84 GLN A N 1
ATOM 630 C CA . GLN A 1 84 ? -6.653 -1.665 -7.387 1.00 96.88 84 GLN A CA 1
ATOM 631 C C . GLN A 1 84 ? -6.340 -2.923 -6.570 1.00 96.88 84 GLN A C 1
ATOM 633 O O . GLN A 1 84 ? -7.066 -3.273 -5.646 1.00 96.88 84 GLN A O 1
ATOM 638 N N . ASP A 1 85 ? -5.237 -3.599 -6.894 1.00 96.69 85 ASP A N 1
ATOM 639 C CA . ASP A 1 8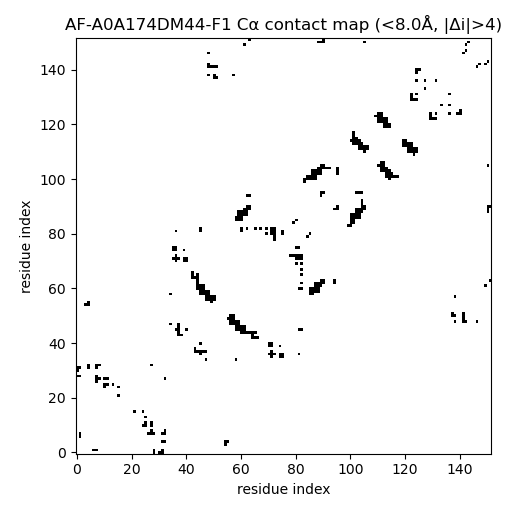5 ? -4.934 -4.924 -6.354 1.00 96.69 85 ASP A CA 1
ATOM 640 C C . ASP A 1 85 ? -3.981 -4.892 -5.152 1.00 96.69 85 ASP A C 1
ATOM 642 O O . ASP A 1 85 ? -3.846 -5.889 -4.442 1.00 96.69 85 ASP A O 1
ATOM 646 N N . LYS A 1 86 ? -3.228 -3.800 -4.947 1.00 97.50 86 LYS A N 1
ATOM 647 C CA . LYS A 1 86 ? -2.322 -3.696 -3.794 1.00 97.50 86 LYS A CA 1
ATOM 648 C C . LYS A 1 86 ? -3.086 -3.237 -2.563 1.00 97.50 86 LYS A C 1
ATOM 650 O O . LYS A 1 86 ? -3.990 -2.410 -2.639 1.00 97.50 86 LYS A O 1
ATOM 655 N N . PHE A 1 87 ? -2.661 -3.753 -1.412 1.00 98.44 87 PHE A N 1
ATOM 656 C CA . PHE A 1 87 ? -3.222 -3.364 -0.127 1.00 98.44 87 PHE A CA 1
ATOM 657 C C . PHE A 1 87 ? -3.102 -1.847 0.049 1.00 98.44 87 PHE A C 1
ATOM 659 O O . PHE A 1 87 ? -2.013 -1.282 -0.096 1.00 98.44 87 PHE A O 1
ATOM 666 N N . THR A 1 88 ? -4.237 -1.200 0.279 1.00 98.75 88 THR A N 1
ATOM 667 C CA . THR A 1 88 ? -4.387 0.244 0.114 1.00 98.75 88 THR A CA 1
ATOM 668 C C . THR A 1 88 ? -4.406 0.958 1.463 1.00 98.75 88 THR A C 1
ATOM 670 O O . THR A 1 88 ? -5.110 0.555 2.381 1.00 98.75 88 THR A O 1
ATOM 673 N N . LEU A 1 89 ? -3.626 2.022 1.593 1.00 98.81 89 LEU A N 1
ATOM 674 C CA . LEU A 1 89 ? -3.736 3.004 2.660 1.00 98.81 89 LEU A CA 1
ATOM 675 C C . LEU A 1 89 ? -4.717 4.090 2.217 1.00 98.81 89 LEU A C 1
ATOM 677 O O . LEU A 1 89 ? -4.522 4.713 1.171 1.00 98.81 89 LEU A O 1
ATOM 681 N N . PHE A 1 90 ? -5.730 4.325 3.042 1.00 98.69 90 PHE A N 1
ATOM 682 C CA . PHE A 1 90 ? -6.715 5.386 2.867 1.00 98.69 90 PHE A CA 1
ATOM 683 C C . PHE A 1 90 ? -6.449 6.532 3.845 1.00 98.69 90 PHE A C 1
ATOM 685 O O . PHE A 1 90 ? -6.029 6.292 4.981 1.00 98.69 90 PHE A O 1
ATOM 692 N N . TRP A 1 91 ? -6.712 7.766 3.410 1.00 97.75 91 TRP A N 1
ATOM 693 C CA . TRP A 1 91 ? -6.593 8.969 4.246 1.00 97.75 91 TRP A CA 1
ATOM 694 C C . TRP A 1 91 ? -7.908 9.353 4.915 1.00 97.75 91 TRP A C 1
ATOM 696 O O . TRP A 1 91 ? -7.897 9.940 5.993 1.00 97.75 91 TRP A O 1
ATOM 706 N N . SER A 1 92 ? -9.040 9.001 4.303 1.00 97.38 92 SER A N 1
ATOM 707 C CA . SER A 1 92 ? -10.363 9.344 4.814 1.00 97.38 92 SER A CA 1
ATOM 708 C C . SER A 1 92 ? -11.312 8.144 4.847 1.00 97.38 92 SER A C 1
ATOM 710 O O . SER A 1 92 ? -11.107 7.127 4.176 1.00 97.38 92 SER A O 1
ATOM 712 N N . ALA A 1 93 ? -12.369 8.269 5.655 1.00 97.56 93 ALA A N 1
ATOM 713 C CA . ALA A 1 93 ? -13.475 7.315 5.662 1.00 97.56 93 ALA A CA 1
ATOM 714 C C . ALA A 1 93 ? -14.206 7.295 4.313 1.00 97.56 93 ALA A C 1
ATOM 716 O O . ALA A 1 93 ? -14.551 6.216 3.836 1.00 97.56 93 ALA A O 1
ATOM 717 N N . ASP A 1 94 ? -14.357 8.458 3.675 1.00 97.81 94 ASP A N 1
ATOM 718 C CA . ASP A 1 94 ? -15.005 8.583 2.370 1.00 97.81 94 ASP A CA 1
ATOM 719 C C . ASP A 1 94 ? -14.248 7.790 1.295 1.00 97.81 94 ASP A C 1
ATOM 721 O O . ASP A 1 94 ? -14.863 7.012 0.565 1.00 97.81 94 ASP A O 1
ATOM 725 N N . ASP A 1 95 ? -12.917 7.907 1.229 1.00 97.12 95 ASP A N 1
ATOM 726 C CA . ASP A 1 95 ? -12.097 7.143 0.274 1.00 97.12 95 ASP A CA 1
ATOM 727 C C . ASP A 1 95 ? -12.187 5.636 0.556 1.00 97.12 95 ASP A C 1
ATOM 729 O O . ASP A 1 95 ? -12.357 4.816 -0.351 1.00 97.12 95 ASP A O 1
ATOM 733 N N . PHE A 1 96 ? -12.137 5.259 1.839 1.00 98.31 96 PHE A N 1
ATOM 734 C CA . PHE A 1 96 ? -12.263 3.867 2.260 1.00 98.31 96 PHE A CA 1
ATOM 735 C C . PHE A 1 96 ? -13.611 3.274 1.825 1.00 98.31 96 PHE A C 1
ATOM 737 O O . PHE A 1 96 ? -13.656 2.163 1.296 1.00 98.31 96 PHE A O 1
ATOM 744 N N . GLU A 1 97 ? -14.715 3.990 2.037 1.00 97.62 97 GLU A N 1
ATOM 745 C CA . GLU A 1 97 ? -16.076 3.545 1.718 1.00 97.62 97 GLU A CA 1
ATOM 746 C C . GLU A 1 97 ? -16.353 3.497 0.212 1.00 97.62 97 GLU A C 1
ATOM 748 O O . GLU A 1 97 ? -17.004 2.560 -0.255 1.00 97.62 97 GLU A O 1
ATOM 753 N N . ASN A 1 98 ? -15.824 4.456 -0.552 1.00 96.56 98 ASN A N 1
ATOM 754 C CA . ASN A 1 98 ? -16.034 4.537 -1.999 1.00 96.56 98 ASN A CA 1
ATOM 755 C C . ASN A 1 98 ? -15.075 3.655 -2.816 1.00 96.56 98 ASN A C 1
ATOM 757 O O . ASN A 1 98 ? -15.286 3.458 -4.015 1.00 96.56 98 ASN A O 1
ATOM 761 N N . SER A 1 99 ? -14.060 3.067 -2.183 1.00 96.69 99 SER A N 1
ATOM 762 C CA . SER A 1 99 ? -13.157 2.103 -2.810 1.00 96.69 99 SER A CA 1
ATOM 763 C C . SER A 1 99 ? -13.582 0.658 -2.553 1.00 96.69 99 SER A C 1
ATOM 765 O O . SER A 1 99 ? -14.149 0.320 -1.513 1.00 96.69 99 SER A O 1
ATOM 767 N N . ARG A 1 100 ? -13.250 -0.239 -3.488 1.00 96.31 100 ARG A N 1
ATOM 768 C CA . ARG A 1 100 ? -13.384 -1.697 -3.308 1.00 96.31 100 ARG A CA 1
ATOM 769 C C . ARG A 1 100 ? -12.090 -2.367 -2.858 1.00 96.31 100 ARG A C 1
ATOM 771 O O . ARG A 1 100 ? -12.119 -3.560 -2.561 1.00 96.31 100 ARG A O 1
ATOM 778 N N . ASN A 1 101 ? -10.981 -1.632 -2.812 1.00 98.19 101 ASN A N 1
ATOM 779 C CA . ASN A 1 101 ? -9.683 -2.209 -2.498 1.00 98.19 101 ASN A CA 1
ATOM 780 C C . ASN A 1 101 ? -9.670 -2.751 -1.065 1.00 98.19 101 ASN A C 1
ATOM 782 O O . ASN A 1 101 ? -10.282 -2.183 -0.151 1.00 98.19 101 ASN A O 1
ATOM 786 N N . GLU A 1 102 ? -8.933 -3.840 -0.866 1.00 98.44 102 GLU A N 1
ATOM 787 C CA . GLU A 1 102 ? -8.501 -4.246 0.468 1.00 98.44 102 GLU A CA 1
ATOM 788 C C . GLU A 1 102 ? -7.480 -3.239 0.985 1.00 98.44 102 GLU A C 1
ATOM 790 O O . GLU A 1 102 ? -6.619 -2.764 0.240 1.00 98.44 102 GLU A O 1
ATOM 795 N N . GLY A 1 103 ? -7.565 -2.896 2.264 1.00 98.50 103 GLY A N 1
ATOM 796 C CA . GLY A 1 103 ? -6.763 -1.803 2.778 1.00 98.50 103 GLY A CA 1
ATOM 797 C C . GLY A 1 103 ? -7.046 -1.441 4.218 1.00 98.50 103 GLY A C 1
ATOM 798 O O . GLY A 1 103 ? -7.723 -2.167 4.947 1.00 98.50 103 GLY A O 1
ATOM 799 N N . PHE A 1 104 ? -6.501 -0.307 4.632 1.00 98.75 104 PHE A N 1
ATOM 800 C CA . PHE A 1 104 ? -6.566 0.166 5.997 1.00 98.75 104 PHE A CA 1
ATOM 801 C C . PHE A 1 104 ? -6.654 1.688 6.082 1.00 98.75 104 PHE A C 1
ATOM 803 O O . PHE A 1 104 ? -6.120 2.410 5.243 1.00 98.75 104 PHE A O 1
ATOM 810 N N . LEU A 1 105 ? -7.320 2.153 7.133 1.00 98.69 105 LEU A N 1
ATOM 811 C CA . LEU A 1 105 ? -7.520 3.555 7.473 1.00 98.69 105 LEU A CA 1
ATOM 812 C C . LEU A 1 105 ? -7.158 3.755 8.947 1.00 98.69 105 LEU A C 1
ATOM 814 O O . LEU A 1 105 ? -7.587 2.982 9.811 1.00 98.69 105 LEU A O 1
ATOM 818 N N . ARG A 1 106 ? -6.368 4.790 9.244 1.00 98.00 106 ARG A N 1
ATOM 819 C CA . ARG A 1 106 ? -6.096 5.195 10.628 1.00 98.00 106 ARG A CA 1
ATOM 820 C C . ARG A 1 106 ? -7.315 5.934 11.180 1.00 98.00 106 ARG A C 1
ATOM 822 O O . ARG A 1 106 ? -7.782 6.879 10.559 1.00 98.00 106 ARG A O 1
ATOM 829 N N . LEU A 1 107 ? -7.816 5.507 12.336 1.00 97.56 107 LEU A N 1
ATOM 830 C CA . LEU A 1 107 ? -8.928 6.165 13.020 1.00 97.56 107 LEU A CA 1
ATOM 831 C C . LEU A 1 107 ? -8.412 7.180 14.048 1.00 97.56 107 LEU A C 1
ATOM 833 O O . LEU A 1 107 ? -7.312 7.031 14.587 1.00 97.56 107 LEU A O 1
ATOM 837 N N . GLU A 1 108 ? -9.228 8.192 14.345 1.00 94.38 108 GLU A N 1
ATOM 838 C CA . GLU A 1 108 ? -8.909 9.256 15.313 1.00 94.38 108 GLU A CA 1
ATOM 839 C C . GLU A 1 108 ? -8.683 8.723 16.734 1.00 94.38 108 GLU A C 1
ATOM 841 O O . GLU A 1 108 ? -7.854 9.243 17.476 1.00 94.38 108 GLU A O 1
ATOM 846 N N . ASP A 1 109 ? -9.378 7.644 17.100 1.00 94.75 109 ASP A N 1
ATOM 847 C CA . ASP A 1 109 ? -9.251 6.979 18.401 1.00 94.75 109 ASP A CA 1
ATOM 848 C C . ASP A 1 109 ? -7.989 6.107 18.524 1.00 94.75 109 ASP A C 1
ATOM 850 O O . ASP A 1 109 ? -7.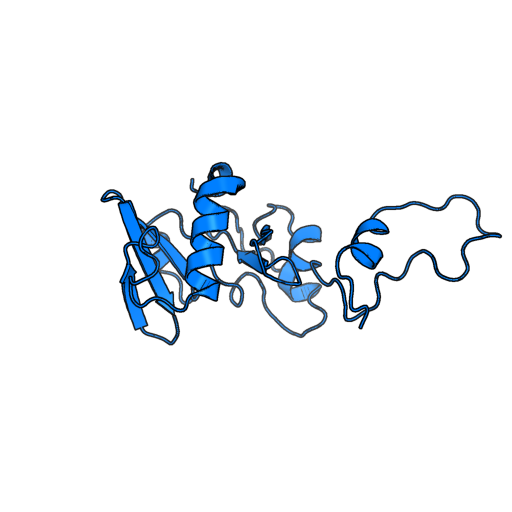783 5.430 19.531 1.00 94.75 109 ASP A O 1
ATOM 854 N N . GLY A 1 110 ? -7.136 6.110 17.499 1.00 93.44 110 GLY A N 1
ATOM 855 C CA . GLY A 1 110 ? -5.892 5.360 17.472 1.00 93.44 110 GLY A CA 1
ATOM 856 C C . GLY A 1 110 ? -6.042 3.889 17.080 1.00 93.44 110 GLY A C 1
ATOM 857 O O . GLY A 1 110 ? -5.036 3.174 17.069 1.00 93.44 110 GLY A O 1
ATOM 858 N N . ARG A 1 111 ? -7.238 3.421 16.710 1.00 97.94 111 ARG A N 1
ATOM 859 C CA . ARG A 1 111 ? -7.412 2.109 16.071 1.00 97.94 111 ARG A CA 1
ATOM 860 C C . ARG A 1 111 ? -7.159 2.192 14.566 1.00 97.94 111 ARG A C 1
ATOM 862 O O . ARG A 1 111 ? -6.948 3.259 13.986 1.00 97.94 111 ARG A O 1
ATOM 869 N N . THR A 1 112 ? -7.151 1.034 13.924 1.00 98.69 112 THR A N 1
ATOM 870 C CA . THR A 1 112 ? -7.022 0.907 12.475 1.00 98.69 112 THR A CA 1
ATOM 871 C C . THR A 1 112 ? -8.199 0.122 11.936 1.00 98.69 112 THR A C 1
ATOM 873 O O . THR A 1 112 ? -8.381 -1.047 12.280 1.00 98.69 112 THR A O 1
ATOM 876 N N . ARG A 1 113 ? -8.977 0.750 11.057 1.00 98.75 113 ARG A N 1
ATOM 877 C CA . ARG A 1 113 ? -10.011 0.065 10.287 1.00 98.75 113 ARG A CA 1
ATOM 878 C C . ARG A 1 113 ? -9.354 -0.689 9.147 1.00 98.75 113 ARG A C 1
ATOM 880 O O . ARG A 1 113 ? -8.604 -0.089 8.386 1.00 98.75 113 ARG A O 1
ATOM 887 N N . VAL A 1 114 ? -9.626 -1.983 9.021 1.00 98.75 114 VAL A N 1
ATOM 888 C CA . VAL A 1 114 ? -9.035 -2.852 7.995 1.00 98.75 114 VAL A CA 1
ATOM 889 C C . VAL A 1 114 ? -10.137 -3.541 7.201 1.00 98.75 114 VAL A C 1
ATOM 891 O O . VAL A 1 114 ? -11.044 -4.130 7.790 1.00 98.75 114 VAL A O 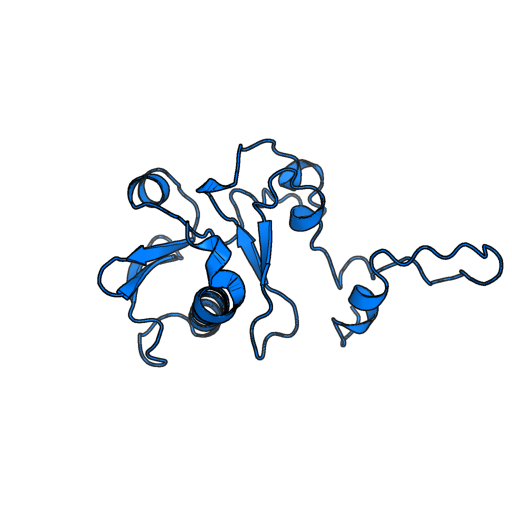1
ATOM 894 N N . ARG A 1 115 ? -10.030 -3.501 5.868 1.00 98.50 115 ARG A N 1
ATOM 895 C CA . ARG A 1 115 ? -10.794 -4.339 4.939 1.00 98.50 115 ARG A CA 1
ATOM 896 C C . ARG A 1 115 ? -9.906 -5.458 4.405 1.00 98.50 115 ARG A C 1
ATOM 898 O O . ARG A 1 115 ? -8.903 -5.173 3.754 1.00 98.50 115 ARG A O 1
ATOM 905 N N . LEU A 1 116 ? -10.298 -6.707 4.641 1.00 97.25 116 LEU A N 1
ATOM 906 C CA . LEU A 1 116 ? -9.587 -7.896 4.165 1.00 97.25 116 LEU A CA 1
ATOM 907 C C . LEU A 1 116 ? -10.567 -9.062 3.987 1.00 97.25 116 LEU A C 1
ATOM 909 O O . LEU A 1 116 ? -11.403 -9.303 4.856 1.00 97.25 116 LEU A O 1
ATOM 913 N N . GLY A 1 117 ? -10.484 -9.794 2.876 1.00 94.44 117 GLY A N 1
ATOM 914 C CA . GLY A 1 117 ? -11.314 -10.971 2.610 1.00 94.44 117 GLY A CA 1
ATOM 915 C C . GLY A 1 117 ? -12.816 -10.672 2.571 1.00 94.44 117 GLY A C 1
ATOM 916 O O . GLY A 1 117 ? -13.623 -11.514 2.956 1.00 94.44 117 GLY A O 1
ATOM 917 N N . GLY A 1 118 ? -13.198 -9.454 2.173 1.00 93.62 118 GLY A N 1
ATOM 918 C CA . GLY A 1 118 ? -14.590 -8.986 2.187 1.00 93.62 118 GLY A CA 1
ATOM 919 C C . GLY A 1 118 ? -15.140 -8.625 3.573 1.00 93.62 118 GLY A C 1
ATOM 920 O O . GLY A 1 118 ? -16.317 -8.289 3.686 1.00 93.62 118 GLY A O 1
ATOM 921 N N . GLN A 1 119 ? -14.316 -8.665 4.622 1.00 96.38 119 GLN A N 1
ATOM 922 C CA . GLN A 1 119 ? -14.687 -8.269 5.980 1.00 96.38 119 GLN A CA 1
ATOM 923 C C . GLN A 1 119 ? -14.083 -6.909 6.328 1.00 96.38 119 GLN A C 1
ATOM 925 O O . GLN A 1 119 ? -12.997 -6.572 5.858 1.00 96.38 119 GLN A O 1
ATOM 930 N N . VAL A 1 120 ? -14.782 -6.141 7.167 1.00 98.44 120 VAL A N 1
ATOM 931 C CA . VAL A 1 120 ? -14.300 -4.872 7.727 1.00 98.44 120 VAL A CA 1
ATOM 932 C C . VAL A 1 120 ? -14.339 -4.963 9.247 1.00 98.44 120 VAL A C 1
ATOM 934 O O . VAL A 1 120 ? -15.371 -5.327 9.810 1.00 98.44 120 VAL A O 1
ATOM 937 N N . ALA A 1 121 ? -13.226 -4.641 9.901 1.00 98.31 121 ALA A N 1
ATOM 938 C CA . ALA A 1 121 ? -13.129 -4.596 11.357 1.00 98.31 121 ALA A CA 1
ATOM 939 C C . ALA A 1 121 ? -12.077 -3.576 11.816 1.00 98.31 121 ALA A C 1
ATOM 941 O O . ALA A 1 121 ? -11.156 -3.238 11.069 1.00 98.31 121 ALA A O 1
ATOM 942 N N . ASP A 1 122 ? -12.220 -3.108 13.056 1.00 98.62 122 ASP A N 1
ATOM 943 C CA . ASP A 1 122 ? -11.316 -2.144 13.682 1.00 98.62 122 ASP A CA 1
ATOM 944 C C . ASP A 1 122 ? -10.391 -2.875 14.666 1.00 98.62 122 ASP A C 1
ATOM 946 O O . ASP A 1 122 ? -10.862 -3.599 15.544 1.00 98.62 122 ASP A O 1
ATOM 950 N N . TYR A 1 123 ? -9.083 -2.660 14.539 1.00 98.56 123 TYR A N 1
ATOM 951 C CA . TYR A 1 123 ? -8.047 -3.344 15.314 1.00 98.56 123 TYR A CA 1
ATOM 952 C C . TYR A 1 123 ? -7.160 -2.346 16.059 1.00 98.56 123 TYR A C 1
ATOM 954 O O . TYR A 1 123 ? -6.817 -1.290 15.525 1.00 98.56 123 TYR A O 1
ATOM 962 N N . ASP 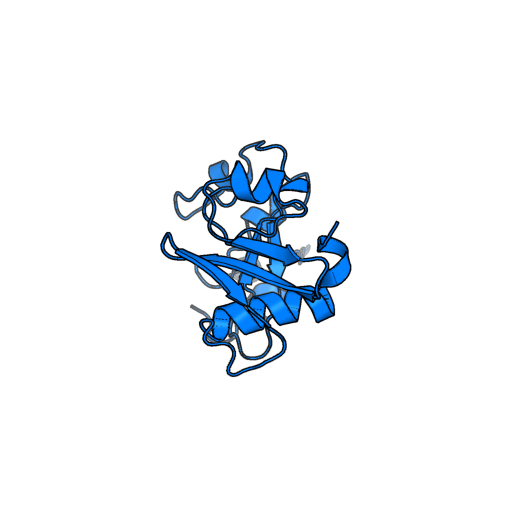A 1 124 ? -6.717 -2.710 17.262 1.00 98.12 124 ASP A N 1
ATOM 963 C CA . ASP A 1 124 ? -5.550 -2.084 17.885 1.00 98.12 124 ASP A CA 1
ATOM 964 C C . ASP A 1 124 ? -4.284 -2.792 17.388 1.00 98.12 124 ASP A C 1
ATOM 966 O O . ASP A 1 124 ? -3.862 -3.809 17.927 1.00 98.12 124 ASP A O 1
ATOM 970 N N . VAL A 1 125 ? -3.682 -2.274 16.318 1.00 97.69 125 VAL A N 1
ATOM 971 C CA . VAL A 1 125 ? -2.509 -2.907 15.688 1.00 97.69 125 VAL A CA 1
ATOM 972 C C . VAL A 1 125 ? -1.239 -2.845 16.547 1.00 97.69 125 VAL A C 1
ATOM 974 O O . VAL A 1 125 ? -0.274 -3.557 16.246 1.00 97.69 125 VAL A O 1
ATOM 977 N N . SER A 1 126 ? -1.234 -2.030 17.611 1.00 96.25 126 SER A N 1
ATOM 978 C CA . SER A 1 126 ? -0.138 -1.999 18.584 1.00 96.25 126 SER A CA 1
ATOM 979 C C . SER A 1 126 ? -0.120 -3.254 19.465 1.00 96.25 126 SER A C 1
ATOM 981 O O . SER A 1 126 ? 0.951 -3.687 19.894 1.00 96.25 126 SER A O 1
ATOM 983 N N . ASP A 1 127 ? -1.276 -3.900 19.645 1.00 97.44 127 ASP A N 1
ATOM 984 C CA . ASP A 1 127 ? -1.395 -5.189 20.315 1.00 97.44 127 ASP A CA 1
ATOM 985 C C . ASP A 1 127 ? -1.122 -6.345 19.336 1.00 97.44 127 ASP A C 1
ATOM 987 O O . ASP A 1 127 ? -1.811 -6.546 18.330 1.00 97.44 127 ASP A O 1
ATOM 991 N N . ALA A 1 128 ? -0.114 -7.162 19.646 1.00 95.44 128 ALA A N 1
ATOM 992 C CA . ALA A 1 128 ? 0.210 -8.359 18.873 1.00 95.44 128 ALA A CA 1
ATOM 993 C C . ALA A 1 128 ? -0.894 -9.434 18.932 1.00 95.44 128 ALA A C 1
ATOM 995 O O . ALA A 1 128 ? -0.942 -10.298 18.056 1.00 95.44 128 ALA A O 1
ATOM 996 N N . ALA A 1 129 ? -1.777 -9.380 19.932 1.00 96.38 129 ALA A N 1
ATOM 997 C CA . ALA A 1 129 ? -2.893 -10.299 20.125 1.00 96.38 129 ALA A CA 1
ATOM 998 C C . ALA A 1 129 ? -4.240 -9.760 19.600 1.00 96.38 129 ALA A C 1
ATOM 1000 O O . ALA A 1 129 ? -5.270 -10.390 19.835 1.00 96.38 129 ALA A O 1
ATOM 1001 N N . CYS A 1 130 ? -4.255 -8.662 18.829 1.00 96.56 130 CYS A N 1
ATOM 1002 C CA . CYS A 1 130 ? -5.487 -8.029 18.330 1.00 96.56 130 CYS A CA 1
ATOM 1003 C C . CYS A 1 130 ? -6.339 -8.889 17.372 1.00 96.56 130 CYS A C 1
ATOM 1005 O O . CYS A 1 130 ? -7.412 -8.462 16.952 1.00 96.56 130 CYS A O 1
ATOM 1007 N N . GLY A 1 131 ? -5.875 -10.083 16.993 1.00 95.81 131 GLY A N 1
ATOM 1008 C CA . GLY A 1 131 ? -6.597 -11.010 16.117 1.00 95.81 131 GLY A CA 1
ATOM 1009 C C . GLY A 1 131 ? -6.432 -10.739 14.618 1.00 95.81 131 GLY A C 1
ATOM 1010 O O . GLY A 1 131 ? -6.902 -11.536 13.808 1.00 95.81 131 GLY A O 1
ATOM 1011 N N . LEU A 1 132 ? -5.731 -9.668 14.228 1.00 97.31 132 LEU A N 1
ATOM 1012 C CA . LEU A 1 132 ? -5.363 -9.422 12.834 1.00 97.31 132 LEU A CA 1
ATOM 1013 C C . LEU A 1 132 ? -4.241 -10.374 12.390 1.00 97.31 132 LEU A C 1
ATOM 1015 O O . LEU A 1 132 ? -3.322 -10.673 13.151 1.00 97.31 132 LEU A O 1
ATOM 1019 N N . TYR A 1 133 ? -4.277 -10.806 11.127 1.00 95.44 133 TYR A N 1
ATOM 1020 C CA . TYR A 1 133 ? -3.207 -11.596 10.512 1.00 95.44 133 TYR A CA 1
ATOM 1021 C C . TYR A 1 133 ? -1.835 -10.914 10.693 1.00 95.44 133 TYR A C 1
ATOM 1023 O O . TYR A 1 133 ? -1.608 -9.824 10.164 1.00 95.44 133 TYR A O 1
ATOM 1031 N N . ASP A 1 134 ? -0.919 -11.548 11.439 1.00 96.50 134 ASP A N 1
ATOM 1032 C CA . ASP A 1 134 ? 0.313 -10.902 11.934 1.00 96.50 134 ASP A CA 1
ATOM 1033 C C . ASP A 1 134 ? 1.179 -10.247 10.839 1.00 96.50 134 ASP A C 1
ATOM 1035 O O . ASP A 1 134 ? 1.602 -9.106 11.033 1.00 96.50 134 ASP A O 1
ATOM 1039 N N . PRO A 1 135 ? 1.405 -10.863 9.661 1.00 96.12 135 PRO A N 1
ATOM 1040 C CA . PRO A 1 135 ? 2.129 -10.203 8.576 1.00 96.12 135 PRO A CA 1
ATOM 1041 C C . PRO A 1 135 ? 1.500 -8.874 8.139 1.00 96.12 135 PRO A C 1
ATOM 1043 O O . PRO A 1 135 ? 2.226 -7.921 7.856 1.00 96.12 135 PRO A O 1
ATOM 1046 N N . LEU A 1 136 ? 0.167 -8.787 8.122 1.00 97.00 136 LEU A N 1
ATOM 1047 C CA . LEU A 1 136 ? -0.545 -7.560 7.773 1.00 97.00 136 LEU A CA 1
ATOM 1048 C C . LEU A 1 136 ? -0.457 -6.523 8.893 1.00 97.00 136 LEU A C 1
ATOM 1050 O O . LEU A 1 136 ? -0.172 -5.358 8.627 1.00 97.00 136 LEU A O 1
ATOM 1054 N N . ARG A 1 137 ? -0.616 -6.953 10.150 1.00 98.06 137 ARG A N 1
ATOM 1055 C CA . ARG A 1 137 ? -0.417 -6.092 11.324 1.00 98.06 137 ARG A CA 1
ATOM 1056 C C . ARG A 1 137 ? 0.977 -5.461 11.308 1.00 98.06 137 ARG A C 1
ATOM 1058 O O . ARG A 1 137 ? 1.103 -4.249 11.429 1.00 98.06 137 ARG A O 1
ATOM 1065 N N . ARG A 1 138 ? 2.022 -6.260 11.072 1.00 98.25 138 ARG A N 1
ATOM 1066 C CA . ARG A 1 138 ? 3.416 -5.791 10.991 1.00 98.25 138 ARG A CA 1
ATOM 1067 C C . ARG A 1 138 ? 3.656 -4.832 9.834 1.00 98.25 138 ARG A C 1
ATOM 1069 O O . ARG A 1 138 ? 4.441 -3.904 9.994 1.00 98.25 138 ARG A O 1
ATOM 1076 N N . LEU A 1 139 ? 2.996 -5.038 8.692 1.00 98.56 139 LEU A N 1
ATOM 1077 C CA . LEU A 1 139 ? 3.027 -4.084 7.585 1.00 98.56 139 LEU A CA 1
ATOM 1078 C C . LEU A 1 139 ? 2.445 -2.730 8.013 1.00 98.56 139 LEU A C 1
ATOM 1080 O O . LEU A 1 139 ? 3.087 -1.706 7.803 1.00 98.56 139 LEU A O 1
ATOM 1084 N N . ILE A 1 140 ? 1.277 -2.729 8.657 1.00 98.44 140 ILE A N 1
ATOM 1085 C CA . ILE A 1 140 ? 0.628 -1.503 9.144 1.00 98.44 140 ILE A CA 1
ATOM 1086 C C . ILE A 1 140 ? 1.502 -0.802 10.197 1.00 98.44 140 ILE A C 1
ATOM 1088 O O . ILE A 1 140 ? 1.744 0.397 10.077 1.00 98.44 140 ILE A O 1
ATOM 1092 N N . CYS A 1 141 ? 2.047 -1.536 11.177 1.00 98.12 141 CYS A N 1
ATOM 1093 C CA . CYS A 1 141 ? 2.986 -0.981 12.160 1.00 98.12 141 CYS A CA 1
ATOM 1094 C C . CYS A 1 141 ? 4.213 -0.363 11.480 1.00 98.12 141 CYS A C 1
ATOM 1096 O O . CYS A 1 141 ? 4.579 0.767 11.788 1.00 98.12 141 CYS A O 1
ATOM 1098 N N . ALA A 1 142 ? 4.807 -1.056 10.500 1.00 98.44 142 ALA A N 1
ATOM 1099 C CA . ALA A 1 142 ? 5.956 -0.536 9.767 1.00 98.44 142 ALA A CA 1
ATOM 1100 C C . ALA A 1 142 ? 5.630 0.784 9.054 1.00 98.44 142 ALA A C 1
ATOM 1102 O O . ALA A 1 142 ? 6.465 1.689 9.070 1.00 98.44 142 ALA A O 1
ATOM 1103 N N . VAL A 1 143 ? 4.426 0.912 8.478 1.00 98.44 143 VAL A N 1
ATOM 1104 C CA . VAL A 1 143 ? 3.950 2.163 7.868 1.00 98.44 143 VAL A CA 1
ATOM 1105 C C . VAL A 1 143 ? 3.835 3.272 8.912 1.00 98.44 143 VAL A C 1
ATOM 1107 O O . VAL A 1 143 ? 4.374 4.352 8.696 1.00 98.44 143 VAL A O 1
ATOM 1110 N N . TYR A 1 144 ? 3.192 3.014 10.050 1.00 97.81 144 TYR A N 1
ATOM 1111 C CA . TYR A 1 144 ? 3.018 4.023 11.101 1.00 97.81 144 TYR A CA 1
ATOM 1112 C C . TYR A 1 144 ? 4.341 4.485 11.713 1.00 97.81 144 TYR A C 1
ATOM 1114 O O . TYR A 1 144 ? 4.514 5.671 11.970 1.00 97.81 144 TYR A O 1
ATOM 1122 N N . GLU A 1 145 ? 5.286 3.570 11.913 1.00 97.19 145 GLU A N 1
ATOM 1123 C CA . GLU A 1 145 ? 6.559 3.865 12.575 1.00 97.19 145 GLU A CA 1
ATOM 1124 C C . GLU A 1 145 ? 7.580 4.519 11.635 1.00 97.19 145 GLU A C 1
ATOM 1126 O O . GLU A 1 145 ? 8.300 5.428 12.040 1.00 97.19 145 GLU A O 1
ATOM 1131 N N . ASN A 1 146 ? 7.655 4.067 10.378 1.00 98.00 146 ASN A N 1
ATOM 1132 C CA . ASN A 1 146 ? 8.761 4.414 9.474 1.00 98.00 146 ASN A CA 1
ATOM 1133 C C . ASN A 1 146 ? 8.318 5.186 8.221 1.00 98.00 146 ASN A C 1
ATOM 1135 O O . ASN A 1 146 ? 9.158 5.711 7.490 1.00 98.00 146 ASN A O 1
ATOM 1139 N N . TYR A 1 147 ? 7.011 5.255 7.958 1.00 98.00 147 TYR A N 1
ATOM 1140 C CA . TYR A 1 147 ? 6.433 5.881 6.766 1.00 98.00 147 TYR A CA 1
ATOM 1141 C C . TYR A 1 147 ? 5.253 6.803 7.115 1.00 98.00 147 TYR A C 1
ATOM 1143 O O . TYR A 1 147 ? 4.342 6.974 6.309 1.00 98.00 147 TYR A O 1
ATOM 1151 N N . ALA A 1 148 ? 5.270 7.430 8.298 1.00 95.88 148 ALA A N 1
ATOM 1152 C CA . ALA A 1 148 ? 4.189 8.300 8.778 1.00 95.88 148 ALA A CA 1
ATOM 1153 C C . ALA A 1 148 ? 3.848 9.460 7.820 1.00 95.88 148 ALA A C 1
ATOM 1155 O O . ALA A 1 148 ? 2.713 9.921 7.793 1.00 95.88 148 ALA A O 1
ATOM 1156 N N . TYR A 1 149 ? 4.798 9.885 6.979 1.00 95.88 149 TYR A N 1
ATOM 1157 C CA . TYR A 1 149 ? 4.576 10.881 5.923 1.00 95.88 149 TYR A CA 1
ATOM 1158 C C . TYR A 1 149 ? 3.553 10.447 4.856 1.00 95.88 149 TYR A C 1
ATOM 1160 O O . TYR A 1 149 ? 3.156 11.265 4.033 1.00 95.88 149 TYR A O 1
ATOM 1168 N N . LEU A 1 150 ? 3.151 9.172 4.835 1.00 97.12 150 LEU A N 1
ATOM 1169 C CA . LEU A 1 150 ? 2.113 8.651 3.948 1.00 97.12 150 LEU A CA 1
ATOM 1170 C C . LEU A 1 150 ? 0.699 8.785 4.520 1.00 97.12 150 LEU A C 1
ATOM 1172 O O . LEU A 1 150 ? -0.236 8.442 3.809 1.00 97.12 150 LEU A O 1
ATOM 1176 N N . LEU A 1 151 ? 0.521 9.208 5.777 1.00 94.19 151 LEU A N 1
ATOM 1177 C CA . LEU A 1 15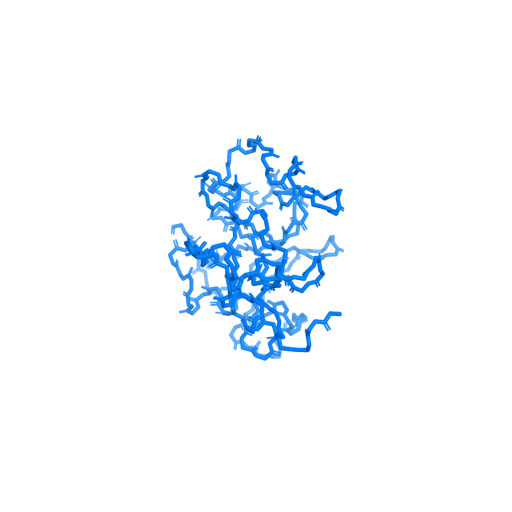1 ? -0.777 9.146 6.466 1.00 94.19 151 LEU A CA 1
ATOM 1178 C C . LEU A 1 151 ? -1.750 10.295 6.150 1.00 94.19 151 LEU A C 1
ATOM 1180 O O . LEU A 1 151 ? -2.889 10.211 6.601 1.00 94.19 151 LEU A O 1
ATOM 1184 N N . GLY A 1 152 ? -1.348 11.273 5.330 1.00 83.19 152 GLY A N 1
ATOM 1185 C CA . GLY A 1 152 ? -2.175 12.438 4.987 1.00 83.19 152 GLY A CA 1
ATOM 1186 C C . GLY A 1 152 ? -2.099 13.554 6.020 1.00 83.19 152 GLY A C 1
ATOM 1187 O O . GLY A 1 152 ? -1.995 13.249 7.228 1.00 83.19 152 GLY A O 1
#

InterPro domains:
  IPR017896 4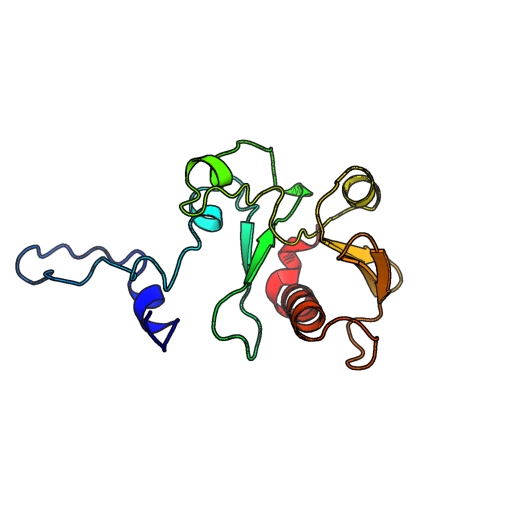Fe-4S ferredoxin-type, iron-sulphur binding domain [PS51379] (56-86)
  IPR017900 4Fe-4S ferredoxin, iron-sulphur binding, conserved site [PS00198] (66-77)

Sequence (152 aa):
MNPDYQKPLAKRGDVCTDCASCEDSRCLGCATVCETCTEVCPNRANVAVWVPGMRQRQIIHVDGMCNECGNCATFCPYDSRPYQDKFTLFWSADDFENSRNEGFLRLEDGRTRVRLGGQVADYDVSDAACGLYDPLRRLICAVYENYAYLLG

Foldseek 3Di:
DDQQLVVLVVLPPDDDPDPVPPPDRRDSDPPRDDCQLCVQAPLSQWDFFDFPPDRGTAIEGEQVSDPPPQRSCVPPPVNDRCNAAGAYEYQDPVSVVPHPHFYWAQDPVRWIWTRDPNDTDTFNLVDCPRPPDNVVSRRVVSCVPPVVVSND

Mean predicted aligned error: 5.09 Å

pLDDT: mean 91.44, std 10.95, range [55.38, 98.81]

Secondary structure (DSSP, 8-state):
--S-SHHHHTTTT-----TTS-SSSS---TTT---HHHHS-TT--EEEE--TT-SS-EEEEEGGG-----HHHHT-TTS--HHHHS-EEESSHHHHHH--S-EEEE-TTS-EEEEETTEEEEE-TTSTTSSS-HHHHHHHHHHHHH-GGG--